Protein AF-B4RKZ0-F1 (afdb_monomer_lite)

Foldseek 3Di:
DVVVVVVVVVVVVPPPPPDPPDDDKDFPDADPVGDDDQQCDDDVVVPDHHGGNVDHTDIDD

Organism: Neisseria gonorrhoeae (strain NCCP11945) (NCBI:txid521006)

pLDDT: mean 80.06, std 13.99, range [52.94, 95.88]

Radius of gyration: 20.21 Å; chains: 1; bounding box: 40×47×33 Å

Sequence (61 aa):
MQTRILSAVLLAFSTAAFAGGAFTLQFDNPSEDGGFTQNQLLSAPYGFGCSGGNASPALSW

Structure (mmCIF, N/CA/C/O backbone):
data_AF-B4RKZ0-F1
#
_entry.id   AF-B4RKZ0-F1
#
loop_
_atom_site.group_PDB
_atom_site.id
_atom_site.type_symbol
_atom_site.label_atom_id
_atom_site.label_alt_id
_atom_site.label_comp_id
_atom_site.labe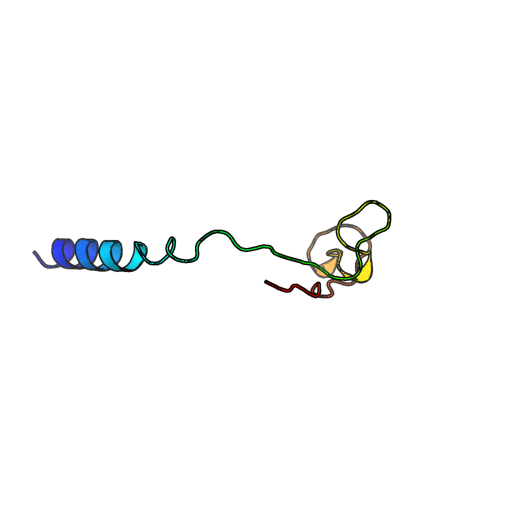l_asym_id
_atom_site.label_entity_id
_atom_site.label_seq_id
_atom_site.pdbx_PDB_ins_code
_atom_site.Cartn_x
_atom_site.Cartn_y
_atom_site.Cartn_z
_atom_site.occupancy
_atom_site.B_iso_or_equiv
_atom_site.auth_seq_id
_atom_site.auth_comp_id
_atom_site.auth_asym_id
_atom_site.auth_atom_id
_atom_site.pdbx_PDB_model_num
ATOM 1 N N . MET A 1 1 ? -28.903 34.877 6.781 1.00 52.94 1 MET A N 1
ATOM 2 C CA . MET A 1 1 ? -29.166 33.748 7.711 1.00 52.94 1 MET A CA 1
ATOM 3 C C . MET A 1 1 ? -28.972 32.377 7.052 1.00 52.94 1 MET A C 1
ATOM 5 O O . MET A 1 1 ? -28.504 31.470 7.721 1.00 52.94 1 MET A O 1
ATOM 9 N N . GLN A 1 2 ? -29.233 32.235 5.749 1.00 58.06 2 GLN A N 1
ATOM 10 C CA . GLN A 1 2 ? -29.154 30.974 4.992 1.00 58.06 2 GLN A CA 1
ATOM 11 C C . GLN A 1 2 ? -27.766 30.297 4.962 1.00 58.06 2 GLN A C 1
ATOM 13 O O . GLN A 1 2 ? -27.668 29.084 5.113 1.00 58.06 2 GLN A O 1
ATOM 18 N N . THR A 1 3 ? -26.678 31.067 4.860 1.00 59.81 3 THR A N 1
ATOM 19 C CA . THR A 1 3 ? -25.302 30.533 4.800 1.00 59.81 3 THR A CA 1
ATOM 20 C C . THR A 1 3 ? -24.851 29.852 6.093 1.00 59.81 3 THR A C 1
ATOM 22 O O . THR A 1 3 ? -24.075 28.906 6.043 1.00 59.81 3 THR A O 1
ATOM 25 N N . ARG A 1 4 ? -25.359 30.287 7.255 1.00 59.59 4 ARG A N 1
ATOM 26 C CA . ARG A 1 4 ? -24.988 29.699 8.555 1.00 59.59 4 ARG A CA 1
ATOM 27 C C . ARG A 1 4 ? -25.631 28.334 8.791 1.00 59.59 4 ARG A C 1
ATOM 29 O O . ARG A 1 4 ? -25.052 27.505 9.481 1.00 59.59 4 ARG A O 1
ATOM 36 N N . ILE A 1 5 ? -26.799 28.100 8.194 1.00 62.91 5 ILE A N 1
ATOM 37 C CA . ILE A 1 5 ? -27.518 26.826 8.295 1.00 62.91 5 ILE A CA 1
ATOM 38 C C . ILE A 1 5 ? -26.813 25.765 7.436 1.00 62.91 5 ILE A C 1
ATOM 40 O O . ILE A 1 5 ? -26.609 24.647 7.895 1.00 62.91 5 ILE A O 1
ATOM 44 N N . LEU A 1 6 ? -26.342 26.136 6.237 1.00 62.12 6 LEU A N 1
ATOM 45 C CA . LEU A 1 6 ? -25.594 25.233 5.353 1.00 62.12 6 LEU A CA 1
ATOM 46 C C . LEU A 1 6 ? -24.294 24.707 5.983 1.00 62.12 6 LEU A C 1
ATOM 48 O O . LEU A 1 6 ? -24.009 23.515 5.894 1.00 62.12 6 LEU A O 1
ATOM 52 N N . SER A 1 7 ? -23.518 25.570 6.647 1.00 60.81 7 SER A N 1
ATOM 53 C CA . SER A 1 7 ? -22.256 25.162 7.281 1.00 60.81 7 SER A CA 1
ATOM 54 C C . SER A 1 7 ? -22.455 24.174 8.436 1.00 60.81 7 SER A C 1
ATOM 56 O O . SER A 1 7 ? -21.645 23.267 8.603 1.00 60.81 7 SER A O 1
ATOM 58 N N . ALA A 1 8 ? -23.535 24.314 9.212 1.00 61.25 8 ALA A N 1
ATOM 59 C CA . ALA A 1 8 ? -23.847 23.398 10.310 1.00 61.25 8 ALA A CA 1
ATOM 60 C C . ALA A 1 8 ? -24.273 22.009 9.803 1.00 61.25 8 ALA A C 1
ATOM 62 O O . ALA A 1 8 ? -23.883 20.995 10.378 1.00 61.25 8 ALA A O 1
ATOM 63 N N . VAL A 1 9 ? -25.019 21.961 8.694 1.00 64.69 9 VAL A N 1
ATOM 64 C CA . VAL A 1 9 ? -25.442 20.709 8.052 1.00 64.69 9 VAL A CA 1
ATOM 65 C C . VAL A 1 9 ? -24.238 19.947 7.491 1.00 64.69 9 VAL A C 1
ATOM 67 O O . VAL A 1 9 ? -24.1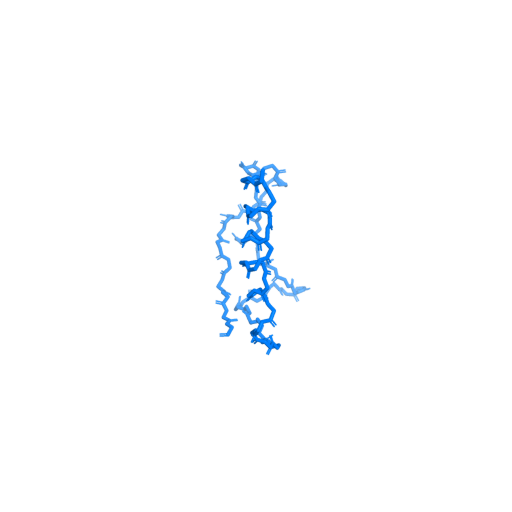03 18.757 7.746 1.00 64.69 9 VAL A O 1
ATOM 70 N N . LEU A 1 10 ? -23.316 20.628 6.802 1.00 64.19 10 LEU A N 1
ATOM 71 C CA . LEU A 1 10 ? -22.108 20.001 6.249 1.00 64.19 10 LEU A CA 1
ATOM 72 C C . LEU A 1 10 ? -21.170 19.445 7.333 1.00 64.19 10 LEU A C 1
ATOM 74 O O . LEU A 1 10 ? -20.574 18.392 7.130 1.00 64.19 10 LEU A O 1
ATOM 78 N N . LEU A 1 11 ? -21.065 20.101 8.496 1.00 62.00 11 LEU A N 1
ATOM 79 C CA . LEU A 1 11 ? -20.273 19.586 9.623 1.00 62.00 11 LEU A CA 1
ATOM 80 C C . LEU A 1 11 ? -20.880 18.319 10.245 1.00 62.00 11 LEU A C 1
ATOM 82 O O . LEU A 1 11 ? -20.136 17.434 10.665 1.00 62.00 11 LEU A O 1
ATOM 86 N N . ALA A 1 12 ? -22.211 18.219 10.297 1.00 60.50 12 ALA A N 1
ATOM 87 C CA . ALA A 1 12 ? -22.908 17.070 10.876 1.00 60.50 12 ALA A CA 1
ATOM 88 C C . ALA A 1 12 ? -22.758 15.786 10.040 1.00 60.50 12 ALA A C 1
ATOM 90 O O . ALA A 1 12 ? -22.812 14.693 10.595 1.00 60.50 12 ALA A O 1
ATOM 91 N N . PHE A 1 13 ? -22.522 15.899 8.728 1.00 60.81 13 PHE A N 1
ATOM 92 C CA . PHE A 1 13 ? -22.260 14.744 7.859 1.00 60.81 13 PHE A CA 1
ATOM 93 C C . PHE A 1 13 ? -20.806 14.243 7.916 1.00 60.81 13 PHE A C 1
ATOM 95 O O . PHE A 1 13 ? -20.535 13.119 7.499 1.00 60.81 13 PHE A O 1
ATOM 102 N N . SER A 1 14 ? -19.874 15.027 8.467 1.00 61.25 14 SER A N 1
ATOM 103 C CA . SER A 1 14 ? -18.448 14.665 8.539 1.00 61.25 14 SER A CA 1
ATOM 104 C C . SER A 1 14 ? -18.084 13.776 9.737 1.00 61.25 14 SER A C 1
ATOM 106 O O . SER A 1 14 ? -16.956 13.295 9.818 1.00 61.25 14 SER A O 1
ATOM 108 N N . THR A 1 15 ? -19.002 13.542 10.680 1.00 58.50 15 THR A N 1
ATOM 109 C CA . THR A 1 15 ? -18.720 12.798 11.925 1.00 58.50 15 THR A CA 1
ATOM 110 C C . THR A 1 15 ? -18.843 11.276 11.793 1.00 58.50 15 THR A C 1
ATOM 112 O O . THR A 1 15 ? -18.479 10.557 12.719 1.00 58.50 15 THR A O 1
ATOM 115 N N . ALA A 1 16 ? -19.297 10.755 10.649 1.00 59.69 16 ALA A N 1
ATOM 116 C CA . ALA A 1 16 ? -19.507 9.317 10.451 1.00 59.69 16 ALA A CA 1
ATOM 117 C C . ALA A 1 16 ? -18.232 8.516 10.103 1.00 59.69 16 ALA A C 1
ATOM 119 O O . ALA A 1 16 ? -18.279 7.291 10.043 1.00 59.69 16 ALA A O 1
ATOM 120 N N . ALA A 1 17 ? -17.086 9.166 9.883 1.00 60.69 17 ALA A N 1
ATOM 121 C CA . ALA A 1 17 ? -15.886 8.489 9.374 1.00 60.69 17 ALA A CA 1
ATOM 122 C C . ALA A 1 17 ? -15.101 7.669 10.430 1.00 60.69 17 ALA A C 1
ATOM 124 O O . ALA A 1 17 ? -14.123 7.012 10.089 1.00 60.69 17 ALA A O 1
ATOM 125 N N . PHE A 1 18 ? -15.511 7.690 11.705 1.00 58.72 18 PHE A N 1
ATOM 126 C CA . PHE A 1 18 ? -14.721 7.174 12.834 1.00 58.72 18 PHE A CA 1
ATOM 127 C C . PHE A 1 18 ? -15.566 6.258 13.742 1.00 58.72 18 PHE A C 1
ATOM 129 O O . PHE A 1 18 ? -15.585 6.428 14.955 1.00 58.72 18 PHE A O 1
ATOM 136 N N . ALA A 1 19 ? -16.314 5.308 13.170 1.00 60.94 19 ALA A N 1
ATOM 137 C CA . ALA A 1 19 ? -17.119 4.345 13.943 1.00 60.94 19 ALA A CA 1
ATOM 138 C C . ALA A 1 19 ? -16.767 2.864 13.681 1.00 60.94 19 ALA A C 1
ATOM 140 O O . ALA A 1 19 ? -17.362 1.981 14.289 1.00 60.94 19 ALA A O 1
ATOM 141 N N . GLY A 1 20 ? -15.802 2.577 12.799 1.00 68.00 20 GLY A N 1
ATOM 142 C CA . GLY A 1 20 ? -15.498 1.211 12.341 1.00 68.00 20 GLY A CA 1
ATOM 143 C C . GLY A 1 20 ? -14.602 0.366 13.254 1.00 68.00 20 GLY A C 1
ATOM 144 O O . GLY A 1 20 ? -14.452 -0.824 13.002 1.00 68.00 20 GLY A O 1
ATOM 145 N N . GLY A 1 21 ? -14.008 0.944 14.304 1.00 80.00 21 GLY A N 1
ATOM 146 C CA . GLY A 1 21 ? -13.007 0.246 15.119 1.00 80.00 21 GLY A CA 1
ATOM 147 C C . GLY A 1 21 ? -11.743 -0.129 14.330 1.00 80.00 21 GLY A C 1
ATOM 148 O O . GLY A 1 21 ? -11.586 0.225 13.161 1.00 80.00 21 GLY A O 1
ATOM 149 N N . ALA A 1 22 ? -10.803 -0.811 14.987 1.00 85.25 22 ALA A N 1
ATOM 150 C CA . ALA A 1 22 ? -9.651 -1.383 14.298 1.00 85.25 22 ALA A CA 1
ATOM 151 C C . ALA A 1 22 ? -10.071 -2.674 13.584 1.00 85.25 22 ALA A C 1
ATOM 153 O O . ALA A 1 22 ? -10.744 -3.517 14.174 1.00 85.25 22 ALA A O 1
ATOM 154 N N . PHE A 1 23 ? -9.624 -2.842 12.346 1.00 86.31 23 PHE A N 1
ATOM 155 C CA . PHE A 1 23 ? -9.724 -4.091 11.600 1.00 86.31 23 PHE A CA 1
ATOM 156 C C . PHE A 1 23 ? -8.336 -4.470 11.085 1.00 86.31 23 PHE A C 1
ATOM 158 O O . PHE A 1 23 ? -7.418 -3.644 11.058 1.00 86.31 23 PHE A O 1
ATOM 165 N N . THR A 1 24 ? -8.157 -5.729 10.706 1.00 89.12 24 THR A N 1
ATOM 166 C CA . THR A 1 24 ? -6.908 -6.190 10.102 1.00 89.12 24 THR A CA 1
ATOM 167 C C . THR A 1 24 ? -7.105 -6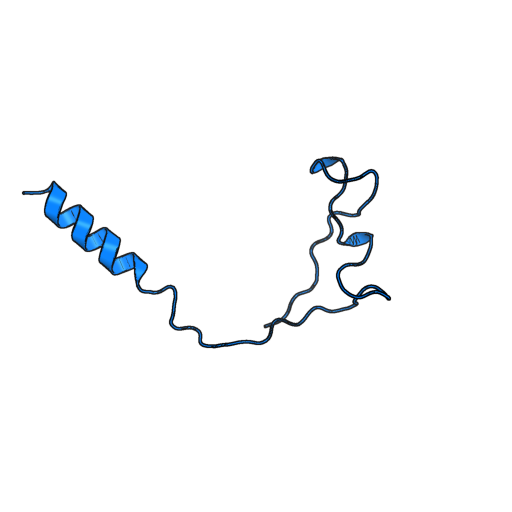.268 8.602 1.00 89.12 24 THR A C 1
ATOM 169 O O . THR A 1 24 ? -7.970 -6.997 8.142 1.00 89.12 24 THR A O 1
ATOM 172 N N . LEU A 1 25 ? -6.288 -5.536 7.852 1.00 87.75 25 LEU A N 1
ATOM 173 C CA . LEU A 1 25 ? -6.190 -5.696 6.408 1.00 87.75 25 LEU A CA 1
ATOM 174 C C . LEU A 1 25 ? -5.206 -6.836 6.127 1.00 87.75 25 LEU A C 1
ATOM 176 O O . LEU A 1 25 ? -4.041 -6.743 6.522 1.00 87.75 25 LEU A O 1
ATOM 180 N N . GLN A 1 26 ? -5.657 -7.902 5.472 1.00 88.50 26 GLN A N 1
ATOM 181 C CA . GLN A 1 26 ? -4.772 -8.928 4.928 1.00 88.50 26 GLN A CA 1
ATOM 182 C C . GLN A 1 26 ? -4.620 -8.742 3.423 1.00 88.50 26 GLN A C 1
ATOM 184 O O . GLN A 1 26 ? -5.490 -8.199 2.738 1.00 88.50 26 GLN A O 1
ATOM 189 N N . PHE A 1 27 ? -3.484 -9.197 2.918 1.00 86.56 27 PHE A N 1
ATOM 190 C CA . PHE A 1 27 ? -3.213 -9.260 1.497 1.00 86.56 27 PHE A CA 1
ATOM 191 C C . PHE A 1 27 ? -2.605 -10.620 1.186 1.00 86.56 27 PHE A C 1
ATOM 193 O O . PHE A 1 27 ? -1.739 -11.107 1.919 1.00 86.56 27 PHE A O 1
ATOM 200 N N . ASP A 1 28 ? -3.073 -11.223 0.102 1.00 82.12 28 ASP A N 1
ATOM 201 C CA . ASP A 1 28 ? -2.582 -12.521 -0.334 1.00 82.12 28 ASP A CA 1
ATOM 202 C C . ASP A 1 28 ? -1.320 -12.355 -1.191 1.00 82.12 28 ASP A C 1
ATOM 204 O O . ASP A 1 28 ? -1.148 -11.364 -1.909 1.00 82.12 28 ASP A O 1
ATOM 208 N N . ASN A 1 29 ? -0.452 -13.366 -1.146 1.00 76.62 29 ASN A N 1
ATOM 209 C CA . ASN A 1 29 ? 0.750 -13.503 -1.974 1.00 76.62 29 ASN A CA 1
ATOM 210 C C . ASN A 1 29 ? 1.739 -12.323 -1.873 1.00 76.62 29 ASN A C 1
ATOM 212 O O . ASN A 1 29 ? 1.984 -11.638 -2.874 1.00 76.62 29 ASN A O 1
ATOM 216 N N . PRO A 1 30 ? 2.350 -12.096 -0.695 1.00 84.44 30 PRO A N 1
ATOM 217 C CA . PRO A 1 30 ? 3.449 -11.150 -0.578 1.00 84.44 30 PRO A CA 1
ATOM 218 C C . PRO A 1 30 ? 4.636 -11.500 -1.469 1.00 84.44 30 PRO A C 1
ATOM 220 O O . PRO A 1 30 ? 4.932 -12.670 -1.710 1.00 84.44 30 PRO A O 1
ATOM 223 N N . SER A 1 31 ? 5.343 -10.458 -1.910 1.00 87.12 31 SER A N 1
ATOM 224 C CA . SER A 1 31 ? 6.709 -10.598 -2.417 1.00 87.12 31 SER A CA 1
ATOM 225 C C . SER A 1 31 ? 7.6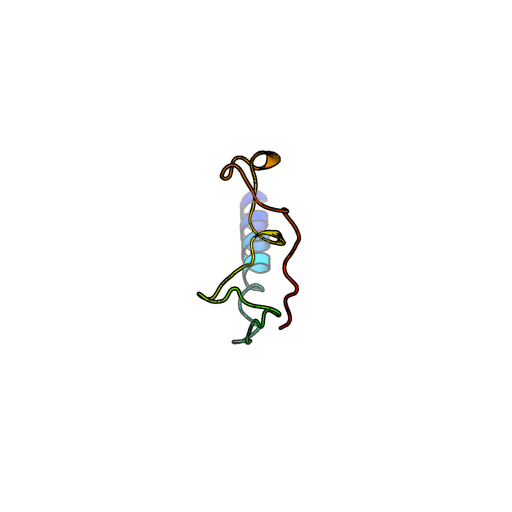19 -11.212 -1.343 1.00 87.12 31 SER A C 1
ATOM 227 O O . SER A 1 31 ? 7.331 -11.104 -0.149 1.00 87.12 31 SER A O 1
ATOM 229 N N . GLU A 1 32 ? 8.731 -11.824 -1.754 1.00 84.62 32 GLU A N 1
ATOM 230 C CA . GLU A 1 32 ? 9.699 -12.464 -0.848 1.00 84.62 32 GLU A CA 1
ATOM 231 C C . GLU A 1 32 ? 10.256 -11.484 0.201 1.00 84.62 32 GLU A C 1
ATOM 233 O O . GLU A 1 32 ? 10.434 -11.854 1.359 1.00 84.62 32 GLU A O 1
ATOM 238 N N . ASP A 1 33 ? 10.417 -10.212 -0.174 1.00 82.94 33 ASP A N 1
ATOM 239 C CA . ASP A 1 33 ? 10.866 -9.124 0.710 1.00 82.94 33 ASP A CA 1
ATOM 240 C C . ASP A 1 33 ? 9.710 -8.421 1.457 1.00 82.94 33 ASP A C 1
ATOM 242 O O . ASP A 1 33 ? 9.896 -7.391 2.110 1.00 82.94 33 ASP A O 1
ATOM 246 N N . GLY A 1 34 ? 8.492 -8.959 1.355 1.00 82.44 34 GLY A N 1
ATOM 247 C CA . GLY A 1 34 ? 7.257 -8.309 1.781 1.00 82.44 34 GLY A CA 1
ATOM 248 C C . GLY A 1 34 ? 6.698 -7.328 0.742 1.00 82.44 34 GLY A C 1
ATOM 249 O O . GLY A 1 34 ? 7.350 -6.942 -0.226 1.00 82.44 34 GLY A O 1
ATOM 250 N N . GLY A 1 35 ? 5.440 -6.922 0.929 1.00 86.88 35 GLY A N 1
ATOM 251 C CA . GLY A 1 35 ? 4.752 -6.015 0.006 1.00 86.88 35 GLY A CA 1
ATOM 252 C C . GLY A 1 35 ? 4.303 -6.683 -1.300 1.00 86.88 35 GLY A C 1
ATOM 253 O O . GLY A 1 35 ? 4.032 -7.882 -1.341 1.00 86.88 35 GLY A O 1
ATOM 254 N N . PHE A 1 36 ? 4.170 -5.887 -2.361 1.00 90.25 36 PHE A N 1
ATOM 255 C CA . PHE A 1 36 ? 3.545 -6.292 -3.621 1.00 90.25 36 PHE A CA 1
ATOM 256 C C . PHE A 1 36 ? 4.524 -6.944 -4.601 1.00 90.25 36 PHE A C 1
ATOM 258 O O . PHE A 1 36 ? 5.656 -6.495 -4.771 1.00 90.25 36 PHE A O 1
ATOM 265 N N . THR A 1 37 ? 4.054 -7.975 -5.301 1.00 92.00 37 THR A N 1
ATOM 266 C CA . THR A 1 37 ? 4.775 -8.589 -6.421 1.00 92.00 37 THR A CA 1
ATOM 267 C C . THR A 1 37 ? 4.811 -7.655 -7.631 1.00 92.00 37 THR A C 1
ATOM 269 O O . THR A 1 37 ? 3.996 -6.738 -7.761 1.00 92.00 37 THR A O 1
ATOM 272 N N . GLN A 1 38 ? 5.694 -7.941 -8.591 1.00 92.06 38 GLN A N 1
ATOM 273 C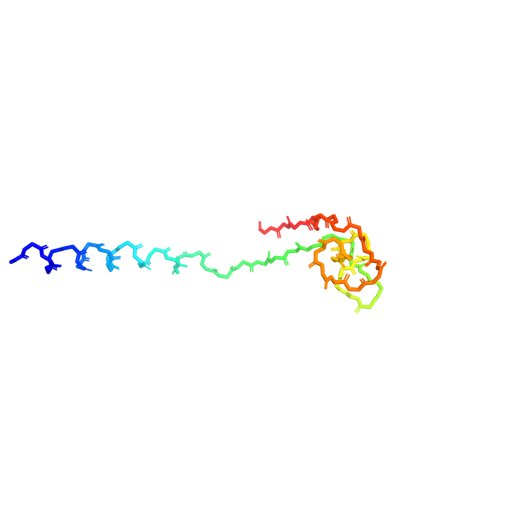 CA . GLN A 1 38 ? 5.854 -7.130 -9.801 1.00 92.06 38 GLN A CA 1
ATOM 274 C C . GLN A 1 38 ? 4.551 -6.909 -10.581 1.00 92.06 38 GLN A C 1
ATOM 276 O O . GLN A 1 38 ? 4.356 -5.859 -11.187 1.00 92.06 38 GLN A O 1
ATOM 281 N N . ASN A 1 39 ? 3.633 -7.874 -10.557 1.00 92.75 39 ASN A N 1
ATOM 282 C CA . ASN A 1 39 ? 2.357 -7.747 -11.253 1.00 92.75 39 ASN A CA 1
ATOM 283 C C . ASN A 1 39 ? 1.456 -6.661 -10.636 1.00 92.75 39 ASN A C 1
ATOM 285 O O . ASN A 1 39 ? 0.676 -6.026 -11.339 1.00 92.75 39 ASN A O 1
ATOM 289 N N . GLN A 1 40 ? 1.577 -6.430 -9.331 1.00 93.12 40 GLN A N 1
ATOM 290 C CA . GLN A 1 40 ? 0.765 -5.468 -8.585 1.00 93.12 40 GLN A CA 1
ATOM 291 C C . GLN A 1 40 ? 1.405 -4.074 -8.526 1.00 93.12 40 GLN A C 1
ATOM 293 O O . GLN A 1 40 ? 0.738 -3.099 -8.184 1.00 93.12 40 GLN A O 1
ATOM 298 N N . LEU A 1 41 ? 2.692 -3.957 -8.871 1.00 93.19 41 LEU A N 1
ATOM 299 C CA . LEU A 1 41 ? 3.364 -2.665 -8.933 1.00 93.19 41 LEU A CA 1
ATOM 300 C C . LEU A 1 41 ? 2.852 -1.822 -10.101 1.00 93.19 41 LEU A C 1
ATOM 302 O O . LEU A 1 41 ? 2.554 -2.324 -11.192 1.00 93.19 41 LEU A O 1
ATOM 306 N N . LEU A 1 42 ? 2.786 -0.516 -9.848 1.00 94.44 42 LEU A N 1
ATOM 307 C CA . LEU A 1 42 ? 2.482 0.477 -10.865 1.00 94.44 42 LEU A CA 1
ATOM 308 C C . LEU A 1 42 ? 3.636 0.579 -11.865 1.00 94.44 42 LEU A C 1
ATOM 310 O O . LEU A 1 42 ? 4.802 0.461 -11.497 1.00 94.44 42 LEU A O 1
ATOM 314 N N . SER A 1 43 ? 3.289 0.824 -13.123 1.00 95.31 43 SER A N 1
ATOM 315 C CA . SER A 1 43 ? 4.214 0.877 -14.256 1.00 95.31 43 SER A CA 1
ATOM 316 C C . SER A 1 43 ? 4.123 2.196 -15.028 1.00 95.31 43 SER A C 1
ATOM 318 O O . SER A 1 43 ? 3.349 3.097 -14.685 1.00 95.31 43 SER A O 1
ATOM 320 N N . ALA A 1 44 ? 4.920 2.302 -16.097 1.00 95.88 44 ALA A N 1
ATOM 321 C CA . ALA A 1 44 ? 5.079 3.496 -16.923 1.00 95.88 44 ALA A CA 1
ATOM 322 C C . ALA A 1 44 ? 3.764 4.182 -17.357 1.00 95.88 44 ALA A C 1
ATOM 324 O O . ALA A 1 44 ? 3.728 5.412 -17.323 1.00 95.88 44 ALA A O 1
ATOM 325 N N . PRO A 1 45 ? 2.666 3.469 -17.693 1.00 93.06 45 PRO A N 1
ATOM 326 C CA . PRO A 1 45 ? 1.377 4.100 -17.995 1.00 93.06 45 PRO A CA 1
ATOM 327 C C . PRO A 1 45 ? 0.814 4.978 -16.867 1.00 93.06 45 PRO A C 1
ATOM 329 O O . PRO A 1 45 ? 0.065 5.910 -17.141 1.00 93.06 45 PRO A O 1
ATOM 332 N N . TYR A 1 46 ? 1.189 4.709 -15.614 1.00 91.62 46 TYR A N 1
ATOM 333 C CA . TYR A 1 46 ? 0.826 5.506 -14.438 1.00 91.62 46 TYR A CA 1
ATOM 334 C C . TYR A 1 46 ? 1.946 6.457 -13.984 1.00 91.62 46 TYR A C 1
ATOM 336 O O . TYR A 1 46 ? 1.809 7.113 -12.955 1.00 91.62 46 TYR A O 1
ATOM 344 N N . GLY A 1 47 ? 3.052 6.544 -14.728 1.00 94.56 47 GLY A N 1
ATOM 345 C CA . GLY A 1 47 ? 4.208 7.373 -14.381 1.00 94.56 47 GLY A CA 1
ATOM 346 C C . GLY A 1 47 ? 5.168 6.742 -13.366 1.00 94.56 47 GLY A C 1
ATOM 347 O O . GLY A 1 47 ? 5.975 7.462 -12.781 1.00 94.56 47 GLY A O 1
ATOM 348 N N . PHE A 1 48 ? 5.109 5.421 -13.153 1.00 93.19 48 PHE A N 1
ATOM 349 C CA . PHE A 1 48 ? 5.953 4.708 -12.186 1.00 93.19 48 PHE A CA 1
ATOM 350 C C . PHE A 1 48 ? 6.881 3.700 -12.870 1.00 93.19 48 PHE A C 1
ATOM 352 O O . PHE A 1 48 ? 6.408 2.792 -13.536 1.00 93.19 48 PHE A O 1
ATOM 359 N N . GLY A 1 49 ? 8.198 3.815 -12.671 1.00 86.69 49 GLY A N 1
ATOM 360 C CA . GLY A 1 49 ? 9.180 2.818 -13.128 1.00 86.69 49 GLY A CA 1
ATOM 361 C C . GLY A 1 49 ? 9.118 2.452 -14.624 1.00 86.69 49 GLY A C 1
ATOM 362 O O . GLY A 1 49 ? 8.453 3.098 -15.431 1.00 86.69 49 GLY A O 1
ATOM 363 N N . CYS A 1 50 ? 9.840 1.393 -15.003 1.00 90.38 50 CYS A N 1
ATOM 364 C CA . CYS A 1 50 ? 9.839 0.849 -16.373 1.00 90.38 50 CYS A CA 1
ATOM 365 C C . CYS A 1 50 ? 9.034 -0.455 -16.502 1.00 90.38 50 CYS A C 1
ATOM 367 O O . CYS A 1 50 ? 8.897 -0.996 -17.596 1.00 90.38 50 CYS A O 1
ATOM 369 N N . SER A 1 51 ? 8.547 -0.994 -15.389 1.00 91.19 51 SER A N 1
ATOM 370 C CA . SER A 1 51 ? 7.944 -2.320 -15.291 1.00 91.19 51 SER A CA 1
ATOM 371 C C . SER A 1 51 ? 6.880 -2.325 -14.195 1.00 91.19 51 SER A C 1
ATOM 373 O O . SER A 1 51 ? 6.859 -1.440 -13.347 1.00 91.19 51 SER A O 1
ATOM 375 N N . GLY A 1 52 ? 5.980 -3.304 -14.239 1.00 93.44 52 GLY A N 1
ATOM 376 C CA . GLY A 1 52 ? 4.830 -3.403 -13.338 1.00 93.44 52 GLY A CA 1
ATOM 377 C C . GLY A 1 52 ? 3.577 -3.813 -14.111 1.00 93.44 52 GLY A C 1
ATOM 378 O O . GLY A 1 52 ? 3.441 -3.473 -15.287 1.00 93.44 52 GLY A O 1
ATOM 379 N N . GLY A 1 53 ? 2.691 -4.588 -13.489 1.00 94.44 53 GLY A N 1
ATOM 380 C CA . GLY A 1 53 ? 1.475 -5.086 -14.145 1.00 94.44 53 GLY A CA 1
ATOM 381 C C . GLY A 1 53 ? 0.240 -4.210 -13.930 1.00 94.44 53 GLY A C 1
ATOM 382 O O . GLY A 1 53 ? -0.753 -4.381 -14.635 1.00 94.44 53 GLY A O 1
ATOM 383 N N . ASN A 1 54 ? 0.288 -3.263 -12.983 1.00 94.38 54 ASN A N 1
ATOM 384 C CA . ASN A 1 54 ? -0.865 -2.474 -12.522 1.00 94.38 54 ASN A CA 1
ATOM 385 C C . ASN A 1 54 ? -2.068 -3.326 -12.074 1.00 94.38 54 ASN A C 1
ATOM 387 O O . ASN A 1 54 ? -3.201 -2.842 -12.066 1.00 94.38 54 ASN A O 1
ATOM 391 N N . ALA A 1 55 ? -1.855 -4.599 -11.743 1.00 93.12 55 ALA A N 1
ATOM 392 C CA . ALA A 1 55 ? -2.922 -5.461 -11.271 1.00 93.12 55 ALA A CA 1
ATOM 393 C C . ALA A 1 55 ? -3.320 -5.051 -9.849 1.00 93.12 55 ALA A C 1
ATOM 395 O O . ALA A 1 55 ? -2.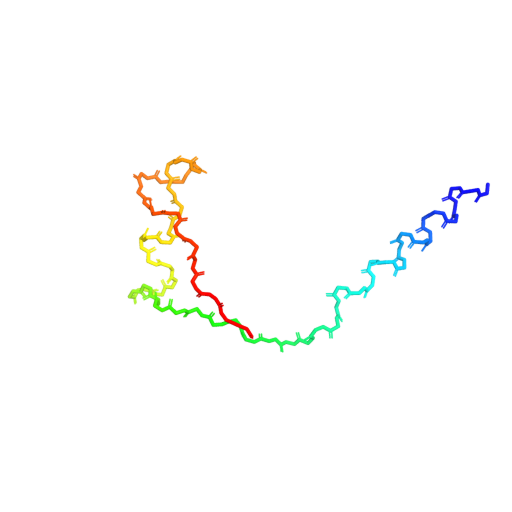464 -4.852 -8.988 1.00 93.12 55 ALA A O 1
ATOM 396 N N . SER A 1 56 ? -4.622 -4.957 -9.576 1.00 91.75 56 SER A N 1
ATOM 397 C CA . SER A 1 56 ? -5.081 -4.715 -8.205 1.00 91.75 56 SER A CA 1
ATOM 398 C C . SER A 1 56 ? -4.643 -5.869 -7.294 1.00 91.75 56 SER A C 1
ATOM 400 O O . SER A 1 56 ? -4.816 -7.031 -7.676 1.00 91.75 56 SER A O 1
ATOM 402 N N . PRO A 1 57 ? -4.117 -5.591 -6.088 1.00 90.62 57 PRO A N 1
ATOM 403 C CA . PRO A 1 57 ? -3.878 -6.635 -5.105 1.00 90.62 57 PRO A CA 1
ATOM 404 C C . PRO A 1 57 ? -5.207 -7.216 -4.610 1.00 90.62 57 PRO A C 1
ATOM 406 O O . PRO A 1 57 ? -6.229 -6.524 -4.571 1.00 90.62 57 PRO A O 1
ATOM 409 N N . ALA A 1 58 ? -5.180 -8.490 -4.224 1.00 89.94 58 ALA A N 1
ATOM 410 C CA . ALA A 1 58 ? -6.265 -9.110 -3.479 1.00 89.94 58 ALA A CA 1
ATOM 411 C C . ALA A 1 58 ? -6.138 -8.686 -2.011 1.00 89.94 58 ALA A C 1
ATOM 413 O O . ALA A 1 58 ? -5.107 -8.932 -1.383 1.00 89.94 58 ALA A O 1
ATOM 414 N N . LEU A 1 59 ? -7.161 -8.004 -1.499 1.00 90.00 59 LEU A N 1
ATOM 415 C CA . LEU A 1 59 ? -7.217 -7.491 -0.133 1.00 90.00 59 LEU A CA 1
ATOM 416 C C . LEU A 1 59 ? -8.453 -8.057 0.568 1.00 90.00 59 LEU A C 1
ATOM 418 O O . LEU A 1 59 ? -9.529 -8.095 -0.032 1.00 90.00 59 LEU A O 1
ATOM 422 N N . SER A 1 60 ? -8.311 -8.433 1.836 1.00 89.88 60 SER A N 1
ATOM 423 C CA . SER A 1 60 ? -9.414 -8.833 2.715 1.00 89.88 60 SER A CA 1
ATOM 424 C C . SER A 1 60 ? -9.357 -8.061 4.032 1.00 89.88 60 SER A C 1
ATOM 426 O O . SER A 1 60 ? -8.280 -7.643 4.462 1.00 89.88 60 SER A O 1
ATOM 428 N N . TRP A 1 61 ? -10.516 -7.828 4.647 1.00 88.19 61 TRP A N 1
ATOM 429 C CA . TRP A 1 61 ? -10.661 -7.088 5.901 1.00 88.19 61 TRP A CA 1
ATOM 430 C C . TRP A 1 61 ? -11.814 -7.620 6.747 1.00 88.19 61 TRP A C 1
ATOM 432 O O . TRP A 1 61 ? -12.788 -8.142 6.154 1.00 88.19 61 TRP A O 1
#

Secondary structure (DSSP, 8-state):
-HHHHHHHHHHHHGGGGS-S---PPEESS--TTSS--TTTS--GGGT--S----PPPPEE-